Protein AF-A0AAJ2KHA5-F1 (afdb_monomer_lite)

Sequence (59 aa):
MRKVIKYISIIGIACLVLLFFISNVETRVKTQEEQLFLAVEDGNAQEVKLLLKNGADPN

pLDDT: mean 88.83, std 7.95, range [62.03, 97.88]

Foldseek 3Di:
DVVVVVVVVVVVVVVVVVVVVVVPPPPPDQDLQSQLVVCVVVVVVVSNVVSVVVPHDPD

Secondary structure (DSSP, 8-state):
-HHHHHHHHHHHHHHHHHHHHHHT----PPPHHHHHHHHHHTT-HHHHHHHHHTT----

Structure (mmCIF, N/CA/C/O backbone):
data_AF-A0AAJ2KHA5-F1
#
_entry.id   AF-A0AAJ2KHA5-F1
#
loop_
_atom_site.group_PDB
_atom_site.id
_atom_site.type_symbol
_atom_site.label_atom_id
_atom_site.label_alt_id
_atom_site.label_comp_id
_atom_site.label_asym_id
_atom_site.label_entity_id
_atom_site.label_seq_id
_atom_site.pdbx_PDB_ins_code
_atom_site.Cartn_x
_atom_site.Cartn_y
_atom_site.Cartn_z
_atom_site.occupancy
_atom_site.B_iso_or_equiv
_atom_site.auth_seq_id
_atom_site.auth_comp_id
_atom_site.auth_asym_id
_atom_site.auth_atom_id
_atom_site.pdbx_PDB_model_num
ATOM 1 N N . MET A 1 1 ? -21.031 28.339 40.840 1.00 62.03 1 MET A N 1
ATOM 2 C CA . MET A 1 1 ? -19.974 28.862 39.939 1.00 62.03 1 MET A CA 1
ATOM 3 C C . MET A 1 1 ? -18.684 28.027 39.954 1.00 62.03 1 MET A C 1
ATOM 5 O O . MET A 1 1 ? -18.268 27.592 38.893 1.00 62.03 1 MET A O 1
ATOM 9 N N . ARG A 1 2 ? -18.092 27.683 41.116 1.00 73.69 2 ARG A N 1
ATOM 10 C CA . ARG A 1 2 ? -16.855 26.856 41.204 1.00 73.69 2 ARG A CA 1
ATOM 11 C C . ARG A 1 2 ? -1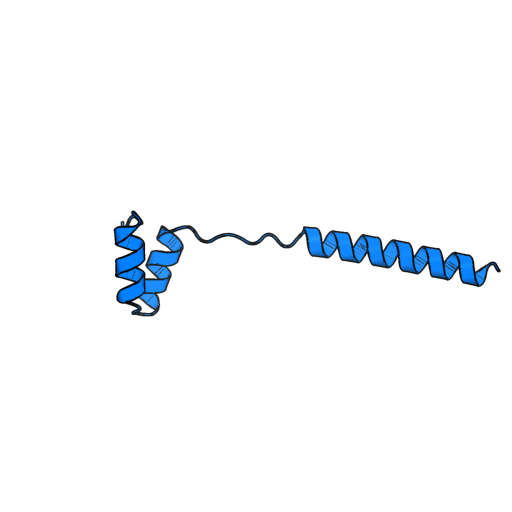6.915 25.477 40.524 1.00 73.69 2 ARG A C 1
ATOM 13 O O . ARG A 1 2 ? -15.918 25.033 39.972 1.00 73.69 2 ARG A O 1
ATOM 20 N N . LYS A 1 3 ? -18.064 24.788 40.578 1.00 76.19 3 LYS A N 1
ATOM 21 C CA . LYS A 1 3 ? -18.237 23.463 39.951 1.00 76.19 3 LYS A CA 1
ATOM 22 C C . LYS A 1 3 ? -18.253 23.546 38.419 1.00 76.19 3 LYS A C 1
ATOM 24 O O . LYS A 1 3 ? -17.625 22.727 37.769 1.00 76.19 3 LYS A O 1
ATOM 29 N N . VAL A 1 4 ? -18.885 24.581 37.863 1.00 78.31 4 VAL A N 1
ATOM 30 C CA . VAL A 1 4 ? -18.992 24.810 36.410 1.00 78.31 4 VAL A CA 1
ATOM 31 C C . VAL A 1 4 ? -17.614 25.052 35.784 1.00 78.31 4 VAL A C 1
ATOM 33 O O . VAL A 1 4 ? -17.296 24.455 34.765 1.00 78.31 4 VAL A O 1
ATOM 36 N N . ILE A 1 5 ? -16.751 25.824 36.456 1.00 80.19 5 ILE A N 1
ATOM 37 C CA . ILE A 1 5 ? -15.362 26.069 36.021 1.00 80.19 5 ILE A CA 1
ATOM 38 C C . ILE A 1 5 ? -14.551 24.761 35.970 1.00 80.19 5 ILE A C 1
ATOM 40 O O . ILE A 1 5 ? -13.794 24.539 35.028 1.00 80.19 5 ILE A O 1
ATOM 44 N N . LYS A 1 6 ? -14.745 23.858 36.945 1.00 82.62 6 LYS A N 1
ATOM 45 C CA . LYS A 1 6 ? -14.089 22.540 36.947 1.00 82.62 6 LYS A CA 1
ATOM 46 C C . LYS A 1 6 ? -14.552 21.662 35.782 1.00 82.62 6 LYS A C 1
ATOM 48 O O . LYS A 1 6 ? -13.714 21.036 35.150 1.00 82.62 6 LYS A O 1
ATOM 53 N N . TYR A 1 7 ? -15.849 21.643 35.469 1.00 83.50 7 TYR A N 1
ATOM 54 C CA . TYR A 1 7 ? -16.365 20.865 34.336 1.00 83.50 7 TYR A CA 1
ATOM 55 C C . TYR A 1 7 ? -15.840 21.376 32.993 1.00 83.50 7 TYR A C 1
ATOM 57 O O . TYR A 1 7 ? -15.401 20.571 32.181 1.00 83.50 7 TYR A O 1
ATOM 65 N N . ILE A 1 8 ? -15.805 22.696 32.790 1.00 84.94 8 ILE A N 1
ATOM 66 C CA . ILE A 1 8 ? -15.244 23.303 31.572 1.00 84.94 8 ILE A CA 1
ATOM 67 C C . ILE A 1 8 ? -13.765 22.922 31.412 1.00 84.94 8 ILE A C 1
ATOM 69 O O . ILE A 1 8 ? -13.340 22.542 30.325 1.00 84.94 8 ILE A O 1
ATOM 73 N N . SER A 1 9 ? -12.993 22.958 32.502 1.00 87.38 9 SER A N 1
ATOM 74 C CA . SER A 1 9 ? -11.583 22.554 32.492 1.00 87.38 9 SER A CA 1
ATOM 75 C C . SER A 1 9 ? -11.396 21.067 32.168 1.00 87.38 9 SER A C 1
ATOM 77 O O . SER A 1 9 ? -10.544 20.735 31.349 1.00 87.38 9 SER A O 1
ATOM 79 N N . ILE A 1 10 ? -12.209 20.178 32.748 1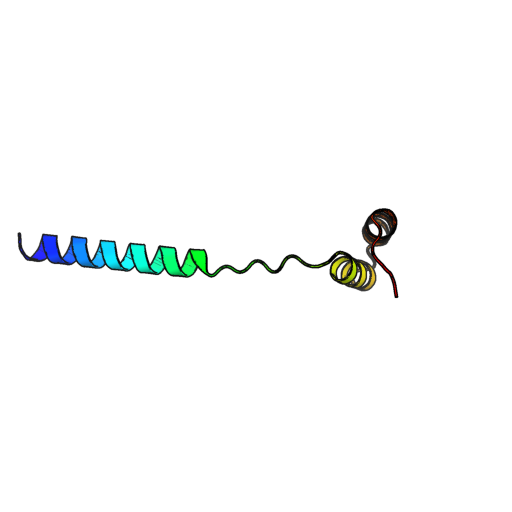.00 89.50 10 ILE A N 1
ATOM 80 C CA . ILE A 1 10 ? -12.147 18.733 32.475 1.00 89.50 10 ILE A CA 1
ATOM 81 C C . ILE A 1 10 ? -12.502 18.436 31.014 1.00 89.50 10 ILE A C 1
ATOM 83 O O . ILE A 1 10 ? -11.803 17.665 30.364 1.00 89.50 10 ILE A O 1
ATOM 87 N N . ILE A 1 11 ? -13.550 19.072 30.483 1.00 90.44 11 ILE A N 1
ATOM 88 C CA . ILE A 1 11 ? -13.968 18.915 29.082 1.00 90.44 11 ILE A CA 1
ATOM 89 C C . ILE A 1 11 ? -12.873 19.421 28.138 1.00 90.44 11 ILE A C 1
ATOM 91 O O . ILE A 1 11 ? -12.546 18.745 27.168 1.00 90.44 11 ILE A O 1
ATOM 95 N N . GLY A 1 12 ? -12.257 20.567 28.445 1.00 89.88 12 GLY A N 1
ATOM 96 C CA . GLY A 1 12 ? -11.148 21.106 27.658 1.00 89.88 12 GLY A CA 1
ATOM 97 C C . GLY A 1 12 ? -9.950 20.157 27.598 1.00 89.88 12 GLY A C 1
ATOM 98 O O . GLY A 1 12 ? -9.425 19.907 26.516 1.00 89.88 12 GLY A O 1
ATOM 99 N N . ILE A 1 13 ? -9.562 19.571 28.736 1.00 90.62 13 ILE A N 1
ATOM 100 C CA . ILE A 1 13 ? -8.472 18.584 28.800 1.00 90.62 13 ILE A CA 1
ATOM 101 C C . ILE A 1 13 ? -8.848 17.310 28.032 1.00 90.62 13 ILE A C 1
ATOM 103 O O . ILE A 1 13 ? -8.038 16.810 27.258 1.00 90.62 13 ILE A O 1
ATOM 107 N N . ALA A 1 14 ? -10.076 16.808 28.193 1.00 91.00 14 ALA A N 1
ATOM 108 C CA . ALA A 1 14 ? -10.551 15.625 27.476 1.00 91.00 14 ALA A CA 1
ATOM 109 C C . ALA A 1 14 ? -10.538 15.829 25.950 1.00 91.00 14 ALA A C 1
ATOM 111 O O . ALA A 1 14 ? -10.077 14.953 25.221 1.00 91.00 14 ALA A O 1
ATOM 112 N N . CYS A 1 15 ? -10.963 17.001 25.465 1.00 88.75 15 CYS A N 1
ATOM 113 C CA . CYS A 1 15 ? -10.862 17.361 24.050 1.00 88.75 15 CYS A CA 1
ATOM 114 C C . CYS A 1 15 ? -9.409 17.379 23.566 1.00 88.75 15 CYS A C 1
ATOM 116 O O . CYS A 1 15 ? -9.111 16.849 22.501 1.00 88.75 15 CYS A O 1
ATOM 118 N N . LEU A 1 16 ? -8.497 17.950 24.353 1.00 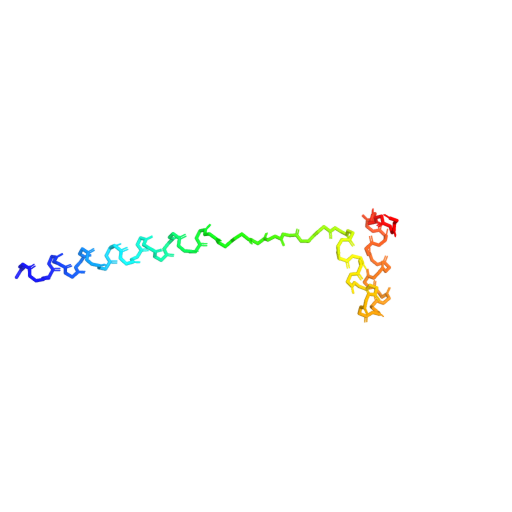89.44 16 LEU A N 1
ATOM 119 C CA . LEU A 1 16 ? -7.076 18.025 24.008 1.00 89.44 16 LEU A CA 1
ATOM 120 C C . LEU A 1 16 ? -6.448 16.626 23.895 1.00 89.44 16 LEU A C 1
ATOM 122 O O . LEU A 1 16 ? -5.707 16.348 2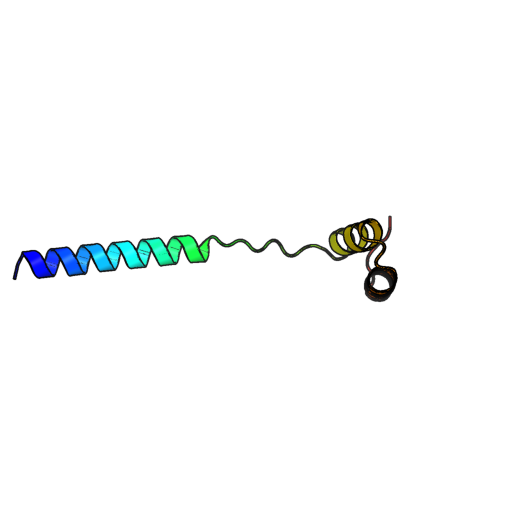2.955 1.00 89.44 16 LEU A O 1
ATOM 126 N N . VAL A 1 17 ? -6.812 15.722 24.806 1.00 90.69 17 VAL A N 1
ATOM 127 C CA . VAL A 1 17 ? -6.390 14.316 24.774 1.00 90.69 17 VAL A CA 1
ATOM 128 C C . VAL A 1 17 ? -6.944 13.601 23.539 1.00 90.69 17 VAL A C 1
ATOM 130 O O . VAL A 1 17 ? -6.194 12.919 22.846 1.00 90.69 17 VAL A O 1
ATOM 133 N N . LEU A 1 18 ? -8.225 13.788 23.207 1.00 88.00 18 LEU A N 1
ATOM 134 C CA . LEU A 1 18 ? -8.825 13.195 22.006 1.00 88.00 18 LEU A CA 1
ATOM 135 C C . LEU A 1 18 ? -8.128 13.665 20.721 1.00 88.00 18 LEU A C 1
ATOM 137 O O . LEU A 1 18 ? -7.827 12.845 19.857 1.00 88.00 18 LEU A O 1
ATOM 141 N N . LEU A 1 19 ? -7.804 14.957 20.616 1.00 87.94 19 LEU A N 1
ATOM 142 C CA . LEU A 1 19 ? -7.062 15.505 19.474 1.00 87.94 19 LEU A CA 1
ATOM 143 C C . LEU A 1 19 ? -5.659 14.891 19.346 1.00 87.94 19 LEU A C 1
ATOM 145 O O . LEU A 1 19 ? -5.203 14.620 18.233 1.00 87.94 19 LEU A O 1
ATOM 149 N N . PHE A 1 20 ? -4.997 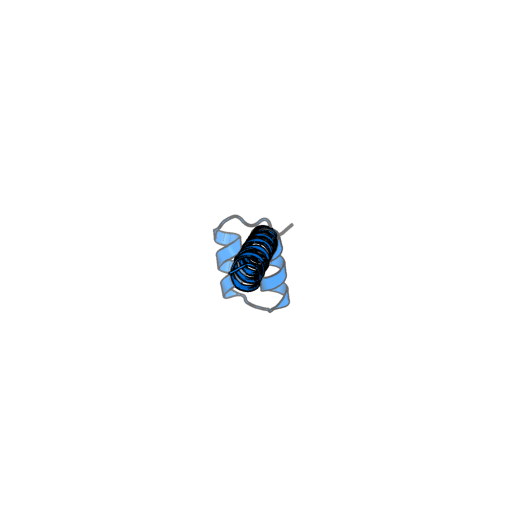14.614 20.471 1.00 86.31 20 PHE A N 1
ATOM 150 C CA . PHE A 1 20 ? -3.689 13.961 20.487 1.00 86.31 20 PHE A CA 1
ATOM 151 C C . PHE A 1 20 ? -3.749 12.506 19.992 1.00 86.31 20 PHE A C 1
ATOM 153 O O . PHE A 1 20 ? -2.874 12.072 19.243 1.00 86.31 20 PHE A O 1
ATOM 160 N N . PHE A 1 21 ? -4.794 11.759 20.358 1.00 83.12 21 PHE A N 1
ATOM 161 C CA . PHE A 1 21 ? -4.991 10.391 19.866 1.00 83.12 21 PHE A CA 1
ATOM 162 C C . PHE A 1 21 ? -5.287 10.347 18.367 1.00 83.12 21 PHE A C 1
ATOM 164 O O . PHE A 1 21 ? -4.728 9.511 17.664 1.00 83.12 21 PHE A O 1
ATOM 171 N N . ILE A 1 22 ? -6.112 11.269 17.864 1.00 79.94 22 ILE A N 1
ATOM 172 C CA . ILE A 1 22 ? -6.428 11.351 16.429 1.00 79.94 22 ILE A CA 1
ATOM 173 C C . ILE A 1 22 ? -5.168 11.677 15.614 1.00 79.94 22 ILE A C 1
ATOM 175 O O . ILE A 1 22 ? -4.974 11.135 14.530 1.00 79.94 22 ILE A O 1
ATOM 179 N N . SER A 1 23 ? -4.280 12.512 16.158 1.00 79.62 23 SER A N 1
ATOM 180 C CA . SER A 1 23 ? -3.032 12.909 15.492 1.00 79.62 23 SER A CA 1
ATOM 181 C C . SER A 1 23 ? -1.998 11.779 15.381 1.00 79.62 23 SER A C 1
ATOM 183 O O . SER A 1 23 ? -1.087 11.883 14.569 1.00 79.62 23 SER A O 1
ATOM 185 N N . ASN A 1 24 ? -2.126 10.705 16.169 1.00 76.00 24 ASN A N 1
ATOM 186 C CA . ASN A 1 24 ? -1.203 9.561 16.159 1.00 76.00 24 ASN A CA 1
ATOM 187 C C . ASN A 1 24 ? -1.633 8.424 15.217 1.00 76.00 24 ASN A C 1
ATOM 189 O O . ASN A 1 24 ? -1.054 7.338 15.256 1.00 76.00 24 ASN A O 1
ATOM 193 N N . VAL A 1 25 ? -2.647 8.635 14.375 1.00 79.81 25 VAL A N 1
ATOM 194 C CA . VAL A 1 25 ? -3.010 7.652 13.349 1.00 79.81 25 VAL A CA 1
ATOM 195 C C . VAL A 1 25 ? -1.988 7.733 12.217 1.00 79.81 25 VAL A C 1
ATOM 197 O O . VAL A 1 25 ? -2.167 8.444 11.232 1.00 79.81 25 VAL A O 1
ATOM 200 N N . GLU A 1 26 ? -0.887 7.006 12.367 1.00 73.44 26 GLU A N 1
ATOM 201 C CA . GLU A 1 26 ? 0.074 6.806 11.290 1.00 73.44 26 GLU A CA 1
ATOM 202 C C . GLU A 1 26 ? -0.512 5.797 10.294 1.00 73.44 26 GLU A C 1
ATOM 204 O O . GLU A 1 26 ? -0.486 4.582 10.496 1.00 73.44 26 GLU A O 1
ATOM 209 N N . THR A 1 27 ? -1.108 6.292 9.208 1.00 74.69 27 THR A N 1
ATOM 210 C CA . THR A 1 27 ? -1.500 5.429 8.092 1.00 74.69 27 THR A CA 1
ATOM 211 C C . THR A 1 27 ? -0.247 5.071 7.305 1.00 74.69 27 THR A C 1
ATOM 213 O O . THR A 1 27 ? 0.205 5.853 6.466 1.00 74.69 27 THR A O 1
ATOM 216 N N . ARG A 1 28 ? 0.331 3.894 7.559 1.00 79.50 28 ARG A N 1
ATOM 217 C CA . ARG A 1 28 ? 1.404 3.375 6.704 1.00 79.50 28 ARG A CA 1
ATOM 218 C C . ARG A 1 28 ? 0.821 3.075 5.323 1.00 79.50 28 ARG A C 1
ATOM 220 O O . ARG A 1 28 ? 0.094 2.099 5.144 1.00 79.50 28 ARG A O 1
ATOM 227 N N . VAL A 1 29 ? 1.115 3.939 4.355 1.00 81.81 29 VAL A N 1
ATOM 228 C CA . VAL A 1 29 ? 0.798 3.692 2.946 1.00 81.81 29 VAL A CA 1
ATOM 229 C C . VAL A 1 29 ? 1.660 2.519 2.488 1.00 81.81 29 VAL A C 1
ATOM 231 O O . VAL A 1 29 ? 2.881 2.564 2.634 1.00 81.81 29 VAL A O 1
ATOM 234 N N . LYS A 1 30 ? 1.025 1.453 1.988 1.00 87.56 30 LYS A N 1
ATOM 235 C CA . LYS A 1 30 ? 1.746 0.309 1.418 1.00 87.56 30 LYS A CA 1
ATOM 236 C C . LYS A 1 30 ? 2.469 0.747 0.149 1.00 87.56 30 LYS A C 1
ATOM 238 O O . LYS A 1 30 ? 1.906 1.514 -0.634 1.00 87.56 30 LYS A O 1
ATOM 243 N N . THR A 1 31 ? 3.691 0.267 -0.051 1.00 90.12 31 THR A N 1
ATOM 244 C CA . THR A 1 31 ? 4.412 0.522 -1.307 1.00 90.12 31 THR A CA 1
ATOM 245 C C . THR A 1 31 ? 3.766 -0.247 -2.462 1.00 90.12 31 THR A C 1
ATOM 247 O O . THR A 1 31 ? 2.935 -1.133 -2.245 1.00 90.12 31 THR A O 1
ATOM 250 N N . GLN A 1 32 ? 4.127 0.087 -3.702 1.00 89.38 32 GLN A N 1
ATOM 251 C CA . GLN A 1 32 ? 3.594 -0.613 -4.873 1.00 89.38 32 GLN A CA 1
ATOM 252 C C . GLN A 1 32 ? 4.004 -2.094 -4.892 1.00 89.38 32 GLN A C 1
ATOM 254 O O . GLN A 1 32 ? 3.216 -2.938 -5.308 1.00 89.38 32 GLN A O 1
ATOM 259 N N . GLU A 1 33 ? 5.190 -2.417 -4.381 1.00 91.38 33 GLU A N 1
ATOM 260 C CA . GLU A 1 33 ? 5.708 -3.782 -4.253 1.00 91.38 33 GLU A CA 1
ATOM 261 C C . GLU A 1 33 ? 4.924 -4.553 -3.185 1.00 91.38 33 GLU A C 1
ATOM 263 O O . GLU A 1 33 ? 4.453 -5.660 -3.430 1.00 91.38 33 GLU A O 1
ATOM 268 N N . GLU A 1 34 ? 4.686 -3.945 -2.018 1.00 91.94 34 GLU A N 1
ATOM 269 C CA . GLU A 1 34 ? 3.854 -4.548 -0.969 1.00 91.94 34 GLU A CA 1
ATOM 270 C C . GLU A 1 34 ? 2.423 -4.813 -1.459 1.00 91.94 34 GLU A C 1
ATOM 272 O O . GLU A 1 34 ? 1.835 -5.848 -1.144 1.00 91.94 34 GLU A O 1
ATOM 277 N N . GLN A 1 35 ? 1.856 -3.894 -2.247 1.00 94.94 35 GLN A N 1
ATOM 278 C CA . GLN A 1 35 ? 0.557 -4.090 -2.893 1.00 94.94 35 GLN A CA 1
ATOM 279 C C . GLN A 1 35 ? 0.598 -5.217 -3.931 1.00 94.94 35 GLN A C 1
ATOM 281 O O . GLN A 1 35 ? -0.359 -5.984 -4.028 1.00 94.94 35 GLN A O 1
ATOM 286 N N . LEU A 1 36 ? 1.701 -5.351 -4.674 1.00 95.38 36 LEU A N 1
ATOM 287 C CA . LEU A 1 36 ? 1.878 -6.400 -5.675 1.00 95.38 36 LEU A CA 1
ATOM 288 C C . LEU A 1 36 ? 1.912 -7.785 -5.027 1.00 95.38 36 LEU A C 1
ATOM 290 O O . LEU A 1 36 ? 1.202 -8.677 -5.488 1.00 95.38 36 LEU A O 1
ATOM 294 N N . PHE A 1 37 ? 2.663 -7.956 -3.937 1.00 95.44 37 PHE A N 1
ATOM 295 C CA . PHE A 1 37 ? 2.720 -9.231 -3.218 1.00 95.44 37 PHE A CA 1
ATOM 296 C C . PHE A 1 37 ? 1.350 -9.661 -2.686 1.00 95.44 37 PHE A C 1
ATOM 298 O O . PHE A 1 37 ? 0.979 -10.822 -2.838 1.00 95.44 37 PHE A O 1
ATOM 305 N N . LEU A 1 38 ? 0.566 -8.726 -2.144 1.00 95.38 38 LEU A N 1
ATOM 306 C CA . LEU A 1 38 ? -0.793 -9.011 -1.671 1.00 95.38 38 LEU A CA 1
ATOM 307 C C . LEU A 1 38 ? -1.733 -9.388 -2.816 1.00 95.38 38 LEU A C 1
ATOM 309 O O . LEU A 1 38 ? -2.485 -10.348 -2.707 1.00 95.38 38 LEU A O 1
ATOM 313 N N . ALA A 1 39 ? -1.656 -8.680 -3.945 1.00 96.44 39 ALA A N 1
ATOM 314 C CA . ALA A 1 39 ? -2.461 -9.006 -5.118 1.00 96.44 39 ALA A CA 1
ATOM 315 C C . ALA A 1 39 ? -2.134 -10.403 -5.678 1.00 96.44 39 ALA A C 1
ATOM 317 O O . ALA A 1 39 ? -3.022 -11.082 -6.199 1.00 96.44 39 ALA A O 1
ATOM 318 N N . VAL A 1 40 ? -0.873 -10.843 -5.569 1.00 96.44 40 VAL A N 1
ATOM 319 C CA . VAL A 1 40 ? -0.454 -12.210 -5.918 1.00 96.44 40 VAL A CA 1
ATOM 320 C C . VAL A 1 40 ? -0.993 -13.227 -4.910 1.00 96.44 40 VAL A C 1
ATOM 322 O O . VAL A 1 40 ? -1.537 -14.245 -5.337 1.00 96.44 40 VAL A O 1
ATOM 325 N N . GLU A 1 41 ? -0.879 -12.957 -3.606 1.00 96.94 41 GLU A N 1
ATOM 326 C CA . GLU A 1 41 ? -1.396 -13.822 -2.532 1.00 96.94 41 GLU A CA 1
ATOM 327 C C . GLU A 1 41 ? -2.912 -14.041 -2.656 1.00 96.94 41 GLU A C 1
ATOM 329 O O . GLU A 1 41 ? -3.386 -15.176 -2.588 1.00 96.94 41 GLU A O 1
ATOM 334 N N . ASP A 1 42 ? -3.654 -12.975 -2.953 1.00 96.56 42 ASP A N 1
ATOM 335 C CA . ASP A 1 42 ? -5.106 -13.004 -3.143 1.00 96.56 42 ASP A CA 1
ATOM 336 C C . ASP A 1 42 ? -5.533 -13.610 -4.497 1.00 96.56 42 ASP A C 1
ATOM 338 O O . ASP A 1 42 ? -6.725 -13.781 -4.765 1.00 96.56 42 ASP A O 1
ATOM 342 N N . GLY A 1 43 ? -4.587 -13.919 -5.394 1.00 97.06 43 GLY A N 1
ATOM 343 C CA . GLY A 1 43 ? -4.876 -14.410 -6.746 1.00 97.06 43 GLY A CA 1
ATOM 344 C C . GLY A 1 43 ? -5.562 -13.374 -7.650 1.00 97.06 43 GLY A C 1
ATOM 345 O O . GLY A 1 43 ? -6.177 -13.731 -8.662 1.00 97.06 43 GLY A O 1
ATOM 346 N N . ASN A 1 44 ? -5.467 -12.083 -7.317 1.00 97.75 44 ASN A N 1
ATOM 347 C CA . ASN A 1 44 ? -6.109 -10.995 -8.046 1.00 97.75 44 ASN A CA 1
ATOM 348 C C . ASN A 1 44 ? -5.299 -10.588 -9.289 1.00 97.75 44 ASN A C 1
ATOM 350 O O . ASN A 1 44 ? -4.602 -9.572 -9.326 1.00 97.75 44 ASN A O 1
ATOM 354 N N . ALA A 1 45 ? -5.431 -11.371 -10.360 1.00 97.50 45 ALA A N 1
ATOM 355 C CA . ALA A 1 45 ? -4.683 -11.164 -11.601 1.00 97.50 45 ALA A CA 1
ATOM 356 C C . ALA A 1 45 ? -4.897 -9.779 -12.252 1.00 97.50 45 ALA A C 1
ATOM 358 O O . ALA A 1 45 ? -4.001 -9.271 -12.931 1.00 97.50 45 ALA A O 1
ATOM 359 N N . GLN A 1 46 ? -6.072 -9.158 -12.075 1.00 97.88 46 GLN A N 1
ATOM 360 C CA . GLN A 1 46 ? -6.328 -7.818 -12.618 1.00 97.88 46 GLN A CA 1
ATOM 361 C C . GLN A 1 46 ? -5.523 -6.747 -11.882 1.00 97.88 46 GLN A C 1
ATOM 363 O O . GLN A 1 46 ? -4.964 -5.855 -12.523 1.00 97.88 46 GLN A O 1
ATOM 368 N N . GLU A 1 47 ? -5.432 -6.860 -10.560 1.00 97.00 47 GLU A N 1
ATOM 369 C CA . GLU A 1 47 ? -4.674 -5.933 -9.725 1.00 97.00 47 GLU A CA 1
ATOM 370 C C . GLU A 1 47 ? -3.166 -6.109 -9.912 1.00 97.00 47 GLU A C 1
ATOM 372 O O . GLU A 1 47 ? -2.469 -5.121 -10.134 1.00 97.00 47 GLU A O 1
ATOM 377 N N . VAL A 1 48 ? -2.683 -7.353 -10.005 1.00 96.62 48 VAL A N 1
ATOM 378 C CA . VAL A 1 48 ? -1.294 -7.655 -10.399 1.00 96.62 48 VAL A CA 1
ATOM 379 C C . VAL A 1 48 ? -0.944 -6.982 -11.730 1.00 96.62 48 VAL A C 1
ATOM 381 O O . VAL A 1 48 ? 0.064 -6.284 -11.840 1.00 96.62 48 VAL A O 1
ATOM 384 N N . LYS A 1 49 ? -1.802 -7.121 -12.751 1.00 97.62 49 LYS A N 1
ATOM 385 C CA . LYS A 1 49 ? -1.584 -6.493 -14.065 1.00 97.62 49 LYS A CA 1
ATOM 386 C C . LYS A 1 49 ? -1.524 -4.966 -13.978 1.00 97.62 49 LYS A C 1
ATOM 388 O O . LYS A 1 49 ? -0.725 -4.349 -14.684 1.00 97.62 49 LYS A O 1
ATOM 393 N N . LEU A 1 50 ? -2.385 -4.356 -13.165 1.00 97.38 50 LEU A N 1
ATOM 394 C CA . LEU A 1 50 ? -2.413 -2.908 -12.976 1.00 97.38 50 LEU A CA 1
ATOM 395 C C . LEU A 1 50 ? -1.137 -2.411 -12.284 1.00 97.38 50 LEU A C 1
ATOM 397 O O . LEU A 1 50 ? -0.540 -1.442 -12.747 1.00 97.38 50 LEU A O 1
ATOM 401 N N . LEU A 1 51 ? -0.706 -3.089 -11.222 1.00 96.25 51 LEU A N 1
ATOM 402 C CA . LEU A 1 51 ? 0.475 -2.723 -10.439 1.00 96.25 51 LEU A CA 1
ATOM 403 C C . LEU A 1 51 ? 1.762 -2.846 -11.262 1.00 96.25 51 LEU A C 1
ATOM 405 O O . LEU A 1 51 ? 2.551 -1.903 -11.299 1.00 96.25 51 LEU A O 1
ATOM 409 N N . LEU A 1 52 ? 1.914 -3.927 -12.031 1.00 96.25 52 LEU A N 1
ATOM 410 C CA . LEU A 1 52 ? 3.040 -4.087 -12.960 1.00 96.25 52 LEU A CA 1
ATOM 411 C C . LEU A 1 52 ? 3.052 -3.004 -14.046 1.00 96.25 52 LEU A C 1
ATOM 413 O O . LEU A 1 52 ? 4.101 -2.450 -14.365 1.00 96.25 52 LEU A O 1
ATOM 417 N N . LYS A 1 53 ? 1.885 -2.644 -14.600 1.00 97.00 53 LYS A N 1
ATOM 418 C CA . LYS A 1 53 ? 1.782 -1.547 -15.579 1.00 97.00 53 LYS A CA 1
ATOM 419 C C . LYS A 1 53 ? 2.201 -0.199 -14.978 1.00 97.00 53 LYS A C 1
ATOM 421 O O . LYS A 1 53 ? 2.719 0.649 -15.701 1.00 97.00 53 LYS A O 1
ATOM 426 N N . ASN A 1 54 ? 1.966 -0.009 -13.683 1.00 95.38 54 ASN A N 1
ATOM 427 C CA . ASN A 1 54 ? 2.322 1.205 -12.956 1.00 95.38 54 ASN A CA 1
ATOM 428 C C . ASN A 1 54 ? 3.794 1.241 -12.506 1.00 95.38 54 ASN A C 1
ATOM 430 O O . ASN A 1 54 ? 4.206 2.258 -11.955 1.00 95.38 54 ASN A O 1
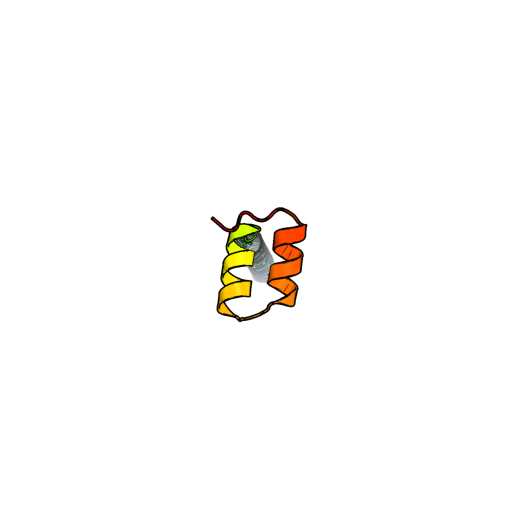ATOM 434 N N . GLY A 1 55 ? 4.577 0.189 -12.777 1.00 94.62 55 GLY A N 1
ATOM 435 C CA . GLY A 1 55 ? 6.017 0.148 -12.514 1.00 94.62 55 GLY A CA 1
ATOM 436 C C . GLY A 1 55 ? 6.430 -0.552 -11.220 1.00 94.62 55 GLY A C 1
ATOM 437 O O . GLY A 1 55 ? 7.589 -0.424 -10.844 1.00 94.62 55 GLY A O 1
ATOM 438 N N . ALA A 1 56 ? 5.525 -1.286 -10.560 1.00 94.12 56 ALA A N 1
ATOM 439 C CA . ALA A 1 56 ? 5.884 -2.113 -9.408 1.00 94.12 56 ALA A CA 1
ATOM 440 C C . ALA A 1 56 ? 6.942 -3.162 -9.805 1.00 94.12 56 ALA A C 1
ATOM 442 O O . ALA A 1 56 ? 6.745 -3.877 -10.794 1.00 94.12 56 ALA A O 1
ATOM 443 N N . ASP A 1 57 ? 8.036 -3.262 -9.044 1.00 93.44 57 ASP A N 1
ATOM 444 C CA . ASP A 1 57 ? 9.068 -4.283 -9.265 1.00 93.44 57 ASP A CA 1
ATOM 445 C C . ASP A 1 57 ? 8.583 -5.647 -8.738 1.00 93.44 57 ASP A C 1
ATOM 447 O O . ASP A 1 57 ? 8.181 -5.741 -7.575 1.00 93.44 57 ASP A O 1
ATOM 451 N N . PRO A 1 58 ? 8.564 -6.704 -9.571 1.00 90.25 58 PRO A N 1
ATOM 452 C CA . PRO A 1 58 ? 8.195 -8.043 -9.128 1.00 90.25 58 PRO A CA 1
ATOM 453 C C . PRO A 1 58 ? 9.321 -8.833 -8.435 1.00 90.25 58 PRO A C 1
ATOM 455 O O . PRO A 1 58 ? 9.039 -9.954 -8.006 1.00 90.25 58 PRO A O 1
ATOM 458 N N . ASN A 1 59 ? 10.564 -8.329 -8.386 1.00 87.44 59 ASN A N 1
ATOM 459 C CA . ASN A 1 59 ? 11.724 -9.062 -7.847 1.00 87.44 59 ASN A CA 1
ATOM 460 C C . ASN A 1 59 ? 12.125 -8.650 -6.428 1.00 87.44 59 ASN A C 1
ATOM 462 O O . ASN A 1 59 ? 12.049 -7.448 -6.098 1.00 87.44 59 ASN A O 1
#

Radius of gyration: 23.27 Å; chains: 1; bounding box: 32×43×57 Å